Protein AF-A0A4C1Y3S6-F1 (afdb_monomer)

Nearest PDB structures (foldseek):
  3dlp-assembly1_X-2  TM=5.177E-01  e=7.784E+00  unclassified
  1t5d-assembly1_X-2  TM=3.799E-01  e=5.522E+00  Alcaligenes sp. AL3007

Mean predicted aligned error: 10.13 Å

Structure (mmCIF, N/CA/C/O backbone):
data_AF-A0A4C1Y3S6-F1
#
_entry.id   AF-A0A4C1Y3S6-F1
#
loop_
_atom_site.group_PDB
_atom_site.id
_atom_site.type_symbol
_atom_site.label_atom_id
_atom_site.label_alt_id
_atom_site.label_comp_id
_atom_site.label_asym_id
_atom_site.label_entity_id
_atom_site.label_seq_id
_atom_site.pdbx_PDB_ins_code
_atom_site.Cartn_x
_atom_site.Cartn_y
_atom_site.Cartn_z
_atom_site.occupancy
_atom_site.B_iso_or_equiv
_atom_site.auth_seq_id
_atom_site.auth_comp_id
_atom_site.auth_asym_id
_atom_site.auth_atom_id
_atom_site.pdbx_PDB_model_num
ATOM 1 N N . MET A 1 1 ? 5.424 -18.804 -2.837 1.00 31.08 1 MET A N 1
ATOM 2 C CA . MET A 1 1 ? 4.581 -18.362 -1.710 1.00 31.08 1 MET A CA 1
ATOM 3 C C . MET A 1 1 ? 5.479 -17.527 -0.814 1.00 31.08 1 MET A C 1
ATOM 5 O O . MET A 1 1 ? 6.323 -18.137 -0.169 1.00 31.08 1 MET A O 1
ATOM 9 N N . PRO A 1 2 ? 5.448 -16.183 -0.838 1.00 39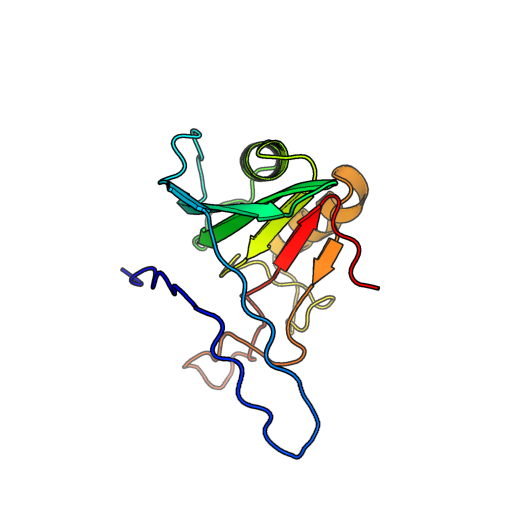.84 2 PRO A N 1
ATOM 10 C CA . PRO A 1 2 ? 6.180 -15.448 0.176 1.00 39.84 2 PRO A CA 1
ATOM 11 C C . PRO A 1 2 ? 5.432 -15.652 1.494 1.00 39.84 2 PRO A C 1
ATOM 13 O O . PRO A 1 2 ? 4.261 -15.309 1.631 1.00 39.84 2 PRO A O 1
ATOM 16 N N . SER A 1 3 ? 6.103 -16.325 2.419 1.00 31.23 3 SER A N 1
ATOM 17 C CA . SER A 1 3 ? 5.691 -16.505 3.803 1.00 31.23 3 SER A CA 1
ATOM 18 C C . SER A 1 3 ? 5.502 -15.135 4.449 1.00 31.23 3 SER A C 1
ATOM 20 O O . SER A 1 3 ? 6.469 -14.385 4.583 1.00 31.23 3 SER A O 1
ATOM 22 N N . GLN A 1 4 ? 4.272 -14.804 4.842 1.00 39.38 4 GLN A N 1
ATOM 23 C CA . GLN A 1 4 ? 4.012 -13.640 5.684 1.00 39.38 4 GLN A CA 1
ATOM 24 C C . GLN A 1 4 ? 4.643 -13.904 7.056 1.00 39.38 4 GLN A C 1
ATOM 26 O O . GLN A 1 4 ? 4.237 -14.820 7.771 1.00 39.38 4 GLN A O 1
ATOM 31 N N . VAL A 1 5 ? 5.691 -13.151 7.392 1.00 33.38 5 VAL A N 1
ATOM 32 C CA . VAL A 1 5 ? 6.359 -13.233 8.693 1.00 33.38 5 VAL A CA 1
ATOM 33 C C . VAL A 1 5 ? 5.619 -12.313 9.658 1.00 33.38 5 VAL A C 1
ATOM 35 O O . VAL A 1 5 ? 5.632 -11.094 9.513 1.00 33.38 5 VAL A O 1
ATOM 38 N N . MET A 1 6 ? 4.957 -12.914 10.642 1.00 38.56 6 MET A N 1
ATOM 39 C CA . MET A 1 6 ? 4.379 -12.224 11.790 1.00 38.56 6 MET A CA 1
ATOM 40 C C . MET A 1 6 ? 5.510 -11.874 12.758 1.00 38.56 6 MET A C 1
ATOM 42 O O . MET A 1 6 ? 6.156 -12.783 13.280 1.00 38.56 6 MET A O 1
ATOM 46 N N . VAL A 1 7 ? 5.757 -10.584 13.005 1.00 35.97 7 VAL A N 1
ATOM 47 C CA . VAL A 1 7 ? 6.742 -10.167 14.009 1.00 35.97 7 VAL A CA 1
ATOM 48 C C . VAL A 1 7 ? 6.045 -9.582 15.231 1.00 35.97 7 VAL A C 1
ATOM 50 O O . VAL A 1 7 ? 5.355 -8.569 15.154 1.00 35.97 7 VAL A O 1
ATOM 53 N N . ILE A 1 8 ? 6.216 -10.269 16.358 1.00 37.06 8 ILE A N 1
ATOM 54 C CA . ILE A 1 8 ? 5.752 -9.874 17.687 1.00 37.06 8 ILE A CA 1
ATOM 55 C C . ILE A 1 8 ? 6.945 -9.204 18.383 1.00 37.06 8 ILE A C 1
ATOM 57 O O . ILE A 1 8 ? 8.012 -9.811 18.460 1.00 37.06 8 ILE A O 1
ATOM 61 N N . TYR A 1 9 ? 6.787 -7.975 18.884 1.00 44.56 9 TYR A N 1
ATOM 62 C CA . TYR A 1 9 ? 7.845 -7.241 19.591 1.00 44.56 9 TYR A CA 1
ATOM 63 C C . TYR A 1 9 ? 7.395 -6.848 21.010 1.00 44.56 9 TYR A C 1
ATOM 65 O O . TYR A 1 9 ? 6.277 -6.375 21.201 1.00 44.56 9 TYR A O 1
ATOM 73 N N . GLU A 1 10 ? 8.279 -7.005 22.002 1.00 37.47 10 GLU A N 1
ATOM 74 C CA . GLU A 1 10 ? 8.064 -6.670 23.422 1.00 37.47 10 GLU A CA 1
ATOM 75 C C . GLU A 1 10 ? 9.079 -5.614 23.914 1.00 37.47 10 GLU A C 1
ATOM 77 O O . GLU A 1 10 ? 10.236 -5.591 23.486 1.00 37.47 10 GLU A O 1
ATOM 82 N N . ARG A 1 11 ? 8.654 -4.712 24.813 1.00 36.91 11 ARG A N 1
ATOM 83 C CA . ARG A 1 11 ? 9.485 -3.633 25.373 1.00 36.91 11 ARG A CA 1
ATOM 84 C C . ARG A 1 11 ? 10.444 -4.164 26.442 1.00 36.91 11 ARG A C 1
ATOM 86 O O . ARG A 1 11 ? 10.053 -4.301 27.597 1.00 36.91 11 ARG A O 1
ATOM 93 N N . SER A 1 12 ? 11.731 -4.294 26.126 1.00 37.78 12 SER A N 1
ATOM 94 C CA . SER A 1 12 ? 12.780 -4.342 27.156 1.00 37.78 12 SER A CA 1
ATOM 95 C C . SER A 1 12 ? 13.320 -2.931 27.405 1.00 37.78 12 SER A C 1
ATOM 97 O O . SER A 1 12 ? 13.979 -2.350 26.545 1.00 37.78 12 SER A O 1
ATOM 99 N N . ARG A 1 13 ? 13.059 -2.355 28.588 1.00 42.59 13 ARG A N 1
ATOM 100 C CA . ARG A 1 13 ? 13.692 -1.094 29.013 1.00 42.59 13 ARG A CA 1
ATOM 101 C C . ARG A 1 13 ? 15.179 -1.345 29.285 1.00 42.59 13 ARG A C 1
ATOM 103 O O . ARG A 1 13 ? 15.547 -1.695 30.402 1.00 42.59 13 ARG A O 1
ATOM 110 N N . ARG A 1 14 ? 16.039 -1.137 28.290 1.00 40.56 14 ARG A N 1
ATOM 111 C CA . ARG A 1 14 ? 17.456 -0.840 28.530 1.00 40.56 14 ARG A CA 1
ATOM 112 C C . ARG A 1 14 ? 17.819 0.429 27.778 1.00 40.56 14 ARG A C 1
ATOM 114 O O . ARG A 1 14 ? 17.701 0.487 26.561 1.00 40.56 14 ARG A O 1
ATOM 121 N N . THR A 1 15 ? 18.212 1.446 28.532 1.00 38.41 15 THR A N 1
ATOM 122 C CA . THR A 1 15 ? 18.863 2.649 28.021 1.00 38.41 15 THR A CA 1
ATOM 123 C C . THR A 1 15 ? 20.205 2.243 27.428 1.00 38.41 15 THR A C 1
ATOM 125 O O . THR A 1 15 ? 21.061 1.738 28.152 1.00 38.41 15 THR A O 1
ATOM 128 N N . VAL A 1 16 ? 20.374 2.437 26.124 1.00 42.16 16 VAL A N 1
ATOM 129 C CA . VAL A 1 16 ? 21.689 2.443 25.483 1.00 42.16 16 VAL A CA 1
ATOM 130 C C . VAL A 1 16 ? 22.009 3.909 25.214 1.00 42.16 16 VAL A C 1
ATOM 132 O O . VAL A 1 16 ? 21.164 4.642 24.694 1.00 42.16 16 VAL A O 1
ATOM 135 N N . GLU A 1 17 ? 23.169 4.357 25.688 1.00 45.50 17 GLU A N 1
ATOM 136 C CA . GLU A 1 17 ? 23.720 5.669 25.358 1.00 45.50 17 GLU A CA 1
ATOM 137 C C . GLU A 1 17 ? 23.866 5.751 23.832 1.00 45.50 17 GLU A C 1
ATOM 139 O O . GLU A 1 17 ? 24.330 4.796 23.223 1.00 45.50 17 GLU A O 1
ATOM 144 N N . GLU A 1 18 ? 23.441 6.870 23.238 1.00 47.31 18 GLU A N 1
ATOM 145 C CA . GLU A 1 18 ? 23.264 7.117 21.791 1.00 47.31 18 GLU A CA 1
ATOM 146 C C . GLU A 1 18 ? 21.844 6.866 21.226 1.00 47.31 18 GLU A C 1
ATOM 148 O O . GLU A 1 18 ? 21.534 5.922 20.507 1.00 47.31 18 GLU A O 1
ATOM 153 N N . GLY A 1 19 ? 20.968 7.845 21.468 1.00 51.28 19 GLY A N 1
ATOM 154 C CA . GLY A 1 19 ? 20.379 8.585 20.343 1.00 51.28 19 GLY A CA 1
ATOM 155 C C . GLY A 1 19 ? 19.080 8.107 19.687 1.00 51.28 19 GLY A C 1
ATOM 156 O O . GLY A 1 19 ? 18.476 8.924 19.002 1.00 51.28 19 GLY A O 1
ATOM 157 N N . VAL A 1 20 ? 18.581 6.886 19.907 1.00 43.94 20 VAL A N 1
ATOM 158 C CA . VAL A 1 20 ? 17.194 6.513 19.536 1.00 43.94 20 VAL A CA 1
ATOM 159 C C . VAL A 1 20 ? 16.610 5.586 20.599 1.00 43.94 20 VAL A C 1
ATOM 161 O O . VAL A 1 20 ? 17.112 4.489 20.825 1.00 43.94 20 VAL A O 1
ATOM 164 N N . GLN A 1 21 ? 15.532 6.015 21.262 1.00 40.88 21 GLN A N 1
ATOM 165 C CA . GLN A 1 21 ? 14.793 5.153 22.187 1.00 40.88 21 GLN A CA 1
ATOM 166 C C . GLN A 1 21 ? 13.970 4.140 21.374 1.00 40.88 21 GLN A C 1
ATOM 168 O O . GLN A 1 21 ? 13.092 4.566 20.617 1.00 40.88 21 GLN A O 1
ATOM 173 N N . PRO A 1 22 ? 14.191 2.820 21.510 1.00 44.16 22 PRO A N 1
ATOM 174 C CA . PRO A 1 22 ? 13.324 1.840 20.873 1.00 44.16 22 PRO A CA 1
ATOM 175 C C . PRO A 1 22 ? 11.927 1.928 21.504 1.00 44.16 22 PRO A C 1
ATOM 177 O O . PRO A 1 22 ? 11.742 1.646 22.690 1.00 44.16 22 PRO A O 1
ATOM 180 N N . PHE A 1 23 ? 10.933 2.343 20.721 1.00 40.00 23 PHE A N 1
ATOM 181 C CA . PHE A 1 23 ? 9.528 2.193 21.084 1.00 40.00 23 PHE A CA 1
ATOM 182 C C . PHE A 1 23 ? 9.048 0.807 20.647 1.00 40.00 23 PHE A C 1
ATOM 184 O O . PHE A 1 23 ? 9.442 0.291 19.603 1.00 40.00 23 PHE A O 1
ATOM 191 N N . THR A 1 24 ? 8.210 0.177 21.465 1.00 40.97 24 THR A N 1
ATOM 192 C CA . THR A 1 24 ? 7.682 -1.163 21.200 1.00 40.97 24 THR A CA 1
ATOM 193 C C . THR A 1 24 ? 6.164 -1.130 21.248 1.00 40.97 24 THR A C 1
ATOM 195 O O . THR A 1 24 ? 5.581 -0.571 22.176 1.00 40.97 24 THR A O 1
ATOM 198 N N . ILE A 1 25 ? 5.541 -1.731 20.240 1.00 47.75 25 ILE A N 1
ATOM 199 C CA . ILE A 1 25 ? 4.098 -1.767 20.019 1.00 47.75 25 ILE A CA 1
ATOM 200 C C . ILE A 1 25 ? 3.569 -3.137 20.478 1.00 47.75 25 ILE A C 1
ATOM 202 O O . ILE A 1 25 ? 3.971 -4.152 19.921 1.00 47.75 25 ILE A O 1
ATOM 206 N N . VAL A 1 26 ? 2.680 -3.184 21.481 1.00 46.47 26 VAL A N 1
ATOM 207 C CA . VAL A 1 26 ? 2.154 -4.442 22.061 1.00 46.47 26 VAL A CA 1
ATOM 208 C C . VAL A 1 26 ? 0.750 -4.745 21.533 1.00 46.47 26 VAL A C 1
ATOM 210 O O . VAL A 1 26 ? -0.238 -4.308 22.115 1.00 46.47 26 VAL A O 1
ATOM 213 N N . ALA A 1 27 ? 0.642 -5.494 20.433 1.00 52.03 27 ALA A N 1
ATOM 214 C CA . ALA A 1 27 ? -0.654 -5.900 19.883 1.00 52.03 27 ALA A CA 1
ATOM 215 C C . ALA A 1 27 ? -1.432 -6.774 20.883 1.00 52.03 27 ALA A C 1
ATOM 217 O O . ALA A 1 27 ? -0.902 -7.740 21.427 1.00 52.03 27 ALA A O 1
ATOM 218 N N . THR A 1 28 ? -2.695 -6.432 21.132 1.00 55.19 28 THR A N 1
ATOM 219 C CA . THR A 1 28 ? -3.527 -7.114 22.138 1.00 55.19 28 THR A CA 1
ATOM 220 C C . THR A 1 28 ? -4.265 -8.308 21.531 1.00 55.19 28 THR A C 1
ATOM 222 O O . THR A 1 28 ? -4.498 -9.300 22.213 1.00 55.19 28 THR A O 1
ATOM 225 N N . TYR A 1 29 ? -4.601 -8.230 20.238 1.00 61.25 29 TYR A N 1
ATOM 226 C CA . TYR A 1 29 ? -5.271 -9.292 19.490 1.00 61.25 29 TYR A CA 1
ATOM 227 C C . TYR A 1 29 ? -4.806 -9.266 18.031 1.00 61.25 29 TYR A C 1
ATOM 229 O O . TYR A 1 29 ? -4.953 -8.245 17.364 1.00 61.25 29 TYR A O 1
ATOM 237 N N . CYS A 1 30 ? -4.284 -10.380 17.520 1.00 59.44 30 CYS A N 1
ATOM 238 C CA . CYS A 1 30 ? -4.043 -10.563 16.087 1.00 59.44 30 CYS A CA 1
ATOM 239 C C . CYS A 1 30 ? -5.036 -11.590 15.546 1.00 59.44 30 CYS A C 1
ATOM 241 O O . CYS A 1 30 ? -5.212 -12.660 16.133 1.00 59.44 30 CYS A O 1
ATOM 243 N N . CYS A 1 31 ? -5.710 -11.258 14.449 1.00 59.62 31 CYS A N 1
ATOM 244 C CA . CYS A 1 31 ? -6.672 -12.140 13.807 1.00 59.62 31 CYS A CA 1
ATOM 245 C C . CYS A 1 31 ? -6.516 -12.103 12.287 1.00 59.62 31 CYS A C 1
ATOM 247 O O . CYS A 1 31 ? -6.081 -11.120 11.685 1.00 59.62 31 CYS A O 1
ATOM 249 N N . LEU A 1 32 ? -6.888 -13.207 11.642 1.00 57.19 32 LEU A N 1
ATOM 250 C CA . LEU A 1 32 ? -7.022 -13.205 10.195 1.00 57.19 32 LEU A CA 1
ATOM 251 C C . LEU A 1 32 ? -8.189 -12.283 9.815 1.00 57.19 32 LEU A C 1
ATOM 253 O O . LEU A 1 32 ? -9.269 -12.365 10.406 1.00 57.19 32 LEU A O 1
ATOM 257 N N . ILE A 1 33 ? -7.994 -11.429 8.811 1.00 62.25 33 ILE A N 1
ATOM 258 C CA . ILE A 1 33 ? -9.077 -10.597 8.287 1.00 62.25 33 ILE A CA 1
ATOM 259 C C . ILE A 1 33 ? -10.081 -11.504 7.570 1.00 62.25 33 ILE A C 1
ATOM 261 O O . ILE A 1 33 ? -9.785 -12.049 6.512 1.00 62.25 33 ILE A O 1
ATOM 265 N N . VAL A 1 34 ? -11.293 -11.631 8.119 1.00 64.56 34 VAL A N 1
ATOM 266 C CA . VAL A 1 34 ? -12.418 -12.354 7.480 1.00 64.56 34 VAL A CA 1
ATOM 267 C C . VAL A 1 34 ? -13.273 -11.417 6.605 1.00 64.56 34 VAL A C 1
ATOM 269 O O . VAL A 1 34 ? -14.402 -11.725 6.231 1.00 64.56 34 VAL A O 1
ATOM 272 N N . ILE A 1 35 ? -12.756 -10.233 6.264 1.00 73.94 35 ILE A N 1
ATOM 273 C CA . ILE A 1 35 ? -13.404 -9.336 5.303 1.00 73.94 35 ILE A CA 1
ATOM 274 C C . ILE A 1 35 ? -13.228 -9.930 3.898 1.00 73.94 35 ILE A C 1
ATOM 276 O O . ILE A 1 35 ? -12.117 -10.328 3.549 1.00 73.94 35 ILE A O 1
ATOM 280 N N . PRO A 1 36 ? -14.276 -9.957 3.055 1.00 78.69 36 PRO A N 1
ATOM 281 C CA . PRO A 1 36 ? -14.166 -10.442 1.685 1.00 78.69 36 PRO A CA 1
ATOM 282 C C . PRO A 1 36 ? -13.370 -9.452 0.820 1.00 78.69 36 PRO A C 1
ATOM 284 O O . PRO A 1 36 ? -13.944 -8.565 0.180 1.00 78.69 36 PRO A O 1
ATOM 287 N N . LEU A 1 37 ? -12.045 -9.601 0.815 1.00 82.88 37 LEU A N 1
ATOM 288 C CA . LEU A 1 37 ? -11.141 -8.947 -0.128 1.00 82.88 37 LEU A CA 1
ATOM 289 C C . LEU A 1 37 ? -11.115 -9.732 -1.440 1.00 82.88 37 LEU A C 1
ATOM 291 O O . LEU A 1 37 ? -11.120 -10.961 -1.444 1.00 82.88 37 LEU A O 1
ATOM 295 N N . ILE A 1 38 ? -11.102 -9.020 -2.567 1.00 84.88 38 ILE A N 1
ATOM 296 C CA . ILE A 1 38 ? -11.155 -9.650 -3.893 1.00 84.88 38 ILE A CA 1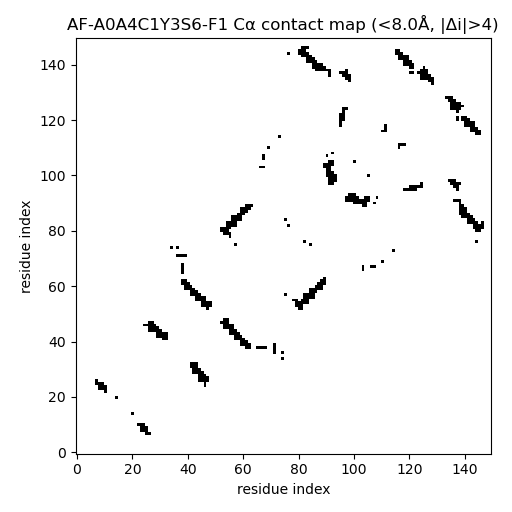
ATOM 297 C C . ILE A 1 38 ? -9.740 -9.823 -4.450 1.00 84.88 38 ILE A C 1
ATOM 299 O O . ILE A 1 38 ? -9.385 -10.882 -4.971 1.00 84.88 38 ILE A O 1
ATOM 303 N N . ASN A 1 39 ? -8.918 -8.776 -4.352 1.00 89.25 39 ASN A N 1
ATOM 304 C CA . ASN A 1 39 ? -7.615 -8.729 -5.008 1.00 89.25 39 ASN A CA 1
ATOM 305 C C . ASN A 1 39 ? -6.427 -8.639 -4.046 1.00 89.25 39 ASN A C 1
ATOM 307 O O . ASN A 1 39 ? -5.297 -8.671 -4.524 1.00 89.25 39 ASN A O 1
ATOM 311 N N . MET A 1 40 ? -6.655 -8.551 -2.738 1.00 84.56 40 MET A N 1
ATOM 312 C CA . MET A 1 40 ? -5.609 -8.413 -1.721 1.00 84.56 40 MET A CA 1
ATOM 313 C C . MET A 1 40 ? -5.681 -9.539 -0.699 1.00 84.56 40 MET A C 1
ATOM 315 O O . MET A 1 40 ? -6.758 -10.061 -0.421 1.00 84.56 40 MET A O 1
ATOM 319 N N . GLU A 1 41 ? -4.530 -9.862 -0.127 1.00 81.69 41 GLU A N 1
ATOM 320 C CA . GLU A 1 41 ? -4.405 -10.716 1.049 1.00 81.69 41 GLU A CA 1
ATOM 321 C C . GLU A 1 41 ? -3.921 -9.855 2.212 1.00 81.69 41 GLU A C 1
ATOM 323 O O . GLU A 1 41 ? -3.106 -8.949 2.022 1.00 81.69 41 GLU A O 1
ATOM 328 N N . SER A 1 42 ? -4.434 -10.102 3.414 1.00 77.31 42 SER A N 1
ATOM 329 C CA . SER A 1 42 ? -4.101 -9.262 4.561 1.00 77.31 42 SER A CA 1
ATOM 330 C C . SER A 1 42 ? -4.245 -9.981 5.894 1.00 77.31 42 SER A C 1
ATOM 332 O O . SER A 1 42 ? -5.187 -10.754 6.083 1.00 77.31 42 SER A O 1
ATOM 334 N N . THR A 1 43 ? -3.378 -9.626 6.835 1.00 77.06 43 THR A N 1
ATOM 335 C CA . THR A 1 43 ? -3.402 -10.090 8.226 1.00 77.06 43 THR A CA 1
ATOM 336 C C . THR A 1 43 ? -3.534 -8.879 9.154 1.00 77.06 43 THR A C 1
ATOM 338 O O . THR A 1 43 ? -2.786 -7.914 8.998 1.00 77.06 43 THR A O 1
ATOM 341 N N . ASP A 1 44 ? -4.490 -8.907 10.090 1.00 75.50 44 ASP A N 1
ATOM 342 C CA . ASP A 1 44 ? -4.790 -7.800 11.015 1.00 75.50 44 ASP A CA 1
ATOM 343 C C . ASP A 1 44 ? -4.198 -8.044 12.402 1.00 75.50 44 ASP A C 1
ATOM 345 O O . ASP A 1 44 ? -4.274 -9.142 12.960 1.00 75.50 44 ASP A O 1
ATOM 349 N N . CYS A 1 45 ? -3.675 -6.976 12.990 1.00 66.44 45 CYS A N 1
ATOM 350 C CA . CYS A 1 45 ? -3.323 -6.901 14.393 1.00 66.44 45 CYS A CA 1
ATOM 351 C C . CYS A 1 45 ? -3.898 -5.616 14.992 1.00 66.44 45 CYS A C 1
ATOM 353 O O . CYS A 1 45 ? -3.601 -4.497 14.570 1.00 66.44 45 CYS A O 1
ATOM 355 N N . ARG A 1 46 ? -4.706 -5.778 16.039 1.00 68.88 46 ARG A N 1
ATOM 356 C CA . ARG A 1 46 ? -5.318 -4.674 16.773 1.00 68.88 46 ARG A CA 1
ATOM 357 C C . ARG A 1 46 ? -4.486 -4.337 17.993 1.00 68.88 46 ARG A C 1
ATOM 359 O O . ARG A 1 46 ? -4.244 -5.173 18.869 1.00 68.88 46 ARG 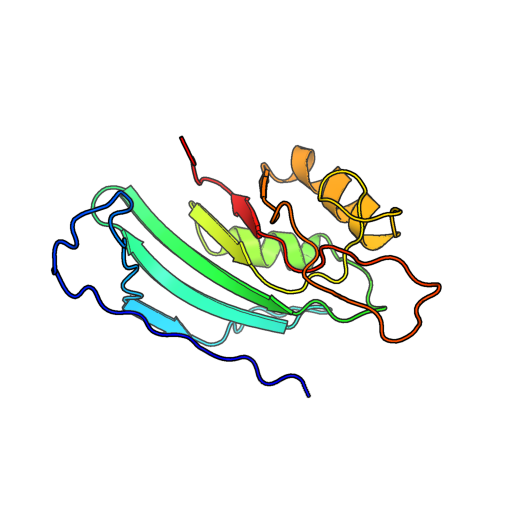A O 1
ATOM 366 N N . LEU A 1 47 ? -4.089 -3.077 18.054 1.00 64.88 47 LEU A N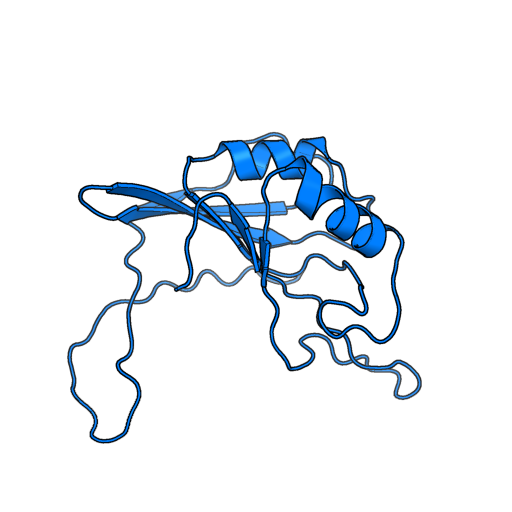 1
ATOM 367 C CA . LEU A 1 47 ? -3.378 -2.484 19.166 1.00 64.88 47 LEU A CA 1
ATOM 368 C C . LEU A 1 47 ? -4.340 -1.590 19.952 1.00 64.88 47 LEU A C 1
ATOM 370 O O . LEU A 1 47 ? -4.805 -0.569 19.445 1.00 64.88 47 LEU A O 1
ATOM 374 N N . ALA A 1 48 ? -4.620 -1.934 21.207 1.00 59.44 48 ALA A N 1
ATOM 375 C C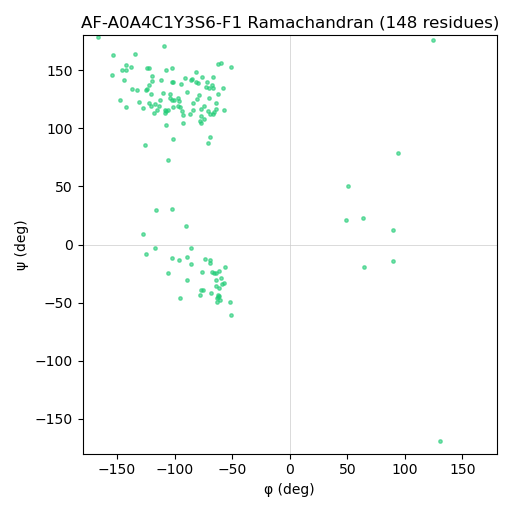A . ALA A 1 48 ? -5.301 -1.006 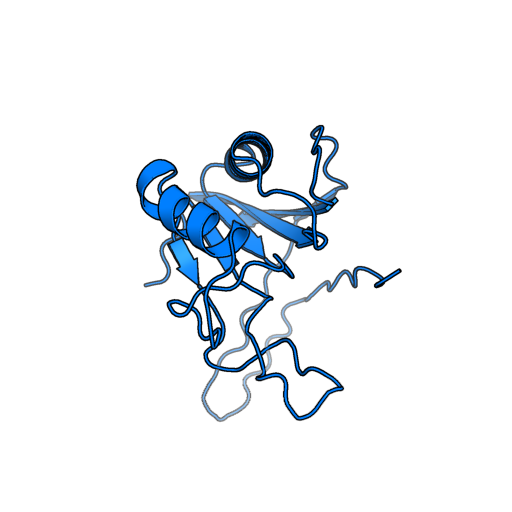22.100 1.00 59.44 48 ALA A CA 1
ATOM 376 C C . ALA A 1 48 ? -4.311 0.084 22.543 1.00 59.44 48 ALA A C 1
ATOM 378 O O . ALA A 1 48 ? -3.407 -0.181 23.334 1.00 59.44 48 ALA A O 1
ATOM 379 N N . VAL A 1 49 ? -4.473 1.306 22.032 1.00 58.66 49 VAL A N 1
ATOM 380 C CA . VAL A 1 49 ? -3.777 2.486 22.557 1.00 58.66 49 VAL A CA 1
ATOM 381 C C . VAL A 1 49 ? -4.722 3.116 23.580 1.00 58.66 49 VAL A C 1
ATOM 383 O O . VAL A 1 49 ? -5.844 3.495 23.252 1.00 58.66 49 VAL A O 1
ATOM 386 N N . THR A 1 50 ? -4.344 3.130 24.857 1.00 53.31 50 THR A N 1
ATOM 387 C CA . THR A 1 50 ? -5.233 3.621 25.922 1.00 53.31 50 THR A CA 1
ATOM 388 C C . THR A 1 50 ? -5.590 5.106 25.747 1.00 53.31 50 THR A C 1
ATOM 390 O O . THR A 1 50 ? -4.874 5.863 25.096 1.00 53.31 50 THR A O 1
ATOM 393 N N . ASP A 1 51 ? -6.738 5.480 26.317 1.00 50.00 51 ASP A N 1
ATOM 394 C CA . ASP A 1 51 ? -7.435 6.781 26.337 1.00 50.00 51 ASP A CA 1
ATOM 395 C C . ASP A 1 51 ? -7.960 7.368 25.011 1.00 50.00 51 ASP A C 1
ATOM 397 O O . ASP A 1 51 ? -8.877 8.186 25.058 1.00 50.00 51 ASP A O 1
ATOM 401 N N . GLN A 1 52 ? -7.480 6.943 23.833 1.00 55.28 52 GLN A N 1
ATOM 402 C CA . GLN A 1 52 ? -7.836 7.596 22.551 1.00 55.28 52 GLN A CA 1
ATOM 403 C C . GLN A 1 52 ? -8.429 6.671 21.470 1.00 55.28 52 GLN A C 1
ATOM 405 O O . GLN A 1 52 ? -8.936 7.158 20.460 1.00 55.28 52 GLN A O 1
ATOM 410 N N . 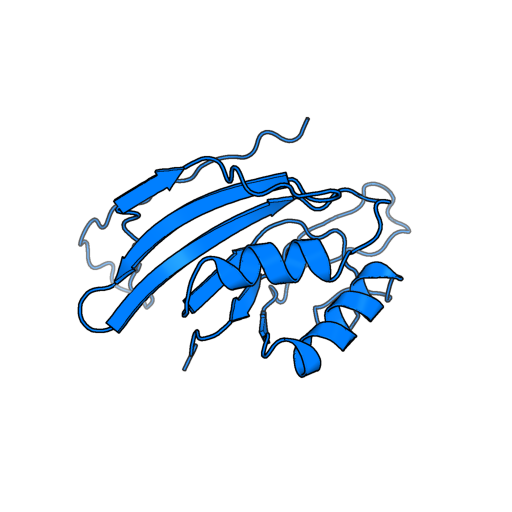GLY A 1 53 ? -8.432 5.350 21.683 1.00 64.06 53 GLY A N 1
ATOM 411 C CA . GLY A 1 53 ? -9.065 4.375 20.788 1.00 64.06 53 GLY A CA 1
ATOM 412 C C . GLY A 1 53 ? -8.120 3.272 20.301 1.00 64.06 53 GLY A C 1
ATOM 413 O O . GLY A 1 53 ? -6.932 3.246 20.598 1.00 64.06 53 GLY A O 1
ATOM 414 N N . VAL A 1 54 ? -8.662 2.307 19.557 1.00 74.94 54 VAL A N 1
ATOM 415 C CA . VAL A 1 54 ? -7.892 1.166 19.035 1.00 74.94 54 VAL A CA 1
ATOM 416 C C . VAL A 1 54 ? -7.193 1.567 17.735 1.00 74.94 54 VAL A C 1
ATOM 418 O O . VAL A 1 54 ? -7.865 1.934 16.769 1.00 74.94 54 VAL A O 1
ATOM 421 N N . LEU A 1 55 ? -5.864 1.452 17.700 1.00 81.19 55 LEU A N 1
ATOM 422 C CA . LEU A 1 55 ? -5.077 1.518 16.471 1.00 81.19 55 LEU A CA 1
ATOM 423 C C . LEU A 1 55 ? -5.133 0.153 15.782 1.00 81.19 55 LEU A C 1
ATOM 425 O O . LEU A 1 55 ? -4.802 -0.875 16.375 1.00 81.19 55 LEU A O 1
ATOM 429 N N . VAL A 1 56 ? -5.541 0.137 14.520 1.00 83.06 56 VAL A N 1
ATOM 430 C CA . VAL A 1 56 ? -5.570 -1.083 13.710 1.00 83.06 56 VAL A CA 1
ATOM 431 C C . VAL A 1 56 ? -4.349 -1.096 12.802 1.00 83.06 56 VAL A C 1
ATOM 433 O O . VAL A 1 56 ? -4.147 -0.155 12.037 1.00 83.06 56 VAL A O 1
ATOM 436 N N . ILE A 1 57 ? -3.543 -2.150 12.875 1.00 84.75 57 ILE A N 1
ATOM 437 C CA . ILE A 1 57 ? -2.351 -2.322 12.048 1.00 84.75 57 ILE A CA 1
ATOM 438 C C . ILE A 1 57 ? -2.552 -3.557 11.172 1.00 84.75 57 ILE A C 1
ATOM 440 O O . ILE A 1 57 ? -2.719 -4.664 11.675 1.00 84.75 57 ILE A O 1
ATOM 444 N N . VAL A 1 58 ? -2.507 -3.378 9.855 1.00 85.19 58 VAL A N 1
ATOM 445 C CA . VAL A 1 58 ? -2.788 -4.441 8.888 1.00 85.19 58 VAL A CA 1
ATOM 446 C C . VAL A 1 58 ? -1.600 -4.651 7.968 1.00 85.19 58 VAL A C 1
ATOM 448 O O . VAL A 1 58 ? -1.216 -3.745 7.229 1.00 85.19 58 VAL A O 1
ATOM 451 N N . SER A 1 59 ? -1.068 -5.871 7.955 1.00 87.56 59 SER A N 1
ATOM 452 C CA . SER A 1 59 ? -0.122 -6.295 6.928 1.00 87.56 59 SER A CA 1
ATOM 453 C C . SER A 1 59 ? -0.887 -6.653 5.656 1.00 87.56 59 SER A C 1
ATOM 455 O O . SER A 1 59 ? -1.839 -7.433 5.713 1.00 87.56 59 SER A O 1
ATOM 457 N N . VAL A 1 60 ? -0.496 -6.090 4.517 1.00 90.31 60 VAL A N 1
ATOM 458 C CA . VAL A 1 60 ? -1.153 -6.277 3.220 1.00 90.31 60 VAL A CA 1
ATOM 459 C C . VAL A 1 60 ? -0.145 -6.793 2.202 1.00 90.31 60 VAL A C 1
ATOM 461 O O . VAL A 1 60 ? 0.941 -6.242 2.050 1.00 90.31 60 VAL A O 1
ATOM 464 N N . TYR A 1 61 ? -0.548 -7.819 1.455 1.00 91.44 61 TYR A N 1
ATOM 465 C CA . TYR A 1 61 ? 0.098 -8.217 0.214 1.00 91.44 61 TYR A CA 1
ATOM 466 C C . TYR A 1 61 ? -0.877 -8.009 -0.947 1.00 91.44 61 TYR A C 1
ATOM 468 O O . TYR A 1 61 ? -1.932 -8.649 -1.028 1.00 91.44 61 TYR A O 1
ATOM 476 N N . PHE A 1 62 ? -0.531 -7.104 -1.862 1.00 93.50 62 PHE A N 1
ATOM 477 C CA . PHE A 1 62 ? -1.295 -6.869 -3.081 1.00 93.50 62 PHE A CA 1
ATOM 478 C C . PHE A 1 62 ? -0.530 -7.428 -4.293 1.00 93.50 62 PHE A C 1
ATOM 480 O O . PHE A 1 62 ? 0.428 -6.811 -4.766 1.00 93.50 62 PHE A O 1
ATOM 487 N N . PRO A 1 63 ? -0.931 -8.597 -4.822 1.00 87.75 63 PRO A N 1
ATOM 488 C CA . PRO A 1 63 ? -0.195 -9.263 -5.888 1.00 87.75 63 PRO A CA 1
ATOM 489 C C . PRO A 1 63 ? -0.294 -8.530 -7.231 1.00 87.75 63 PRO A C 1
ATOM 491 O O . PRO A 1 63 ? -1.378 -8.194 -7.720 1.00 87.75 63 PRO A O 1
ATOM 494 N N . SER A 1 64 ? 0.845 -8.393 -7.906 1.00 83.69 64 SER A N 1
ATOM 495 C CA . SER A 1 64 ? 0.895 -8.058 -9.333 1.00 83.69 64 SER A CA 1
ATOM 496 C C . SER A 1 64 ? 0.439 -9.258 -10.189 1.00 83.69 64 SER A C 1
ATOM 498 O O . SER A 1 64 ? 0.811 -10.387 -9.869 1.00 83.69 64 SER A O 1
ATOM 500 N N . PRO A 1 65 ? -0.348 -9.081 -11.275 1.00 87.56 65 PRO A N 1
ATOM 501 C CA . PRO A 1 65 ? -0.802 -7.827 -11.883 1.00 87.56 65 PRO A CA 1
ATOM 502 C C . PRO A 1 65 ? -2.264 -7.477 -11.535 1.00 87.56 65 PRO A C 1
ATOM 504 O O . PRO A 1 65 ? -2.970 -6.884 -12.360 1.00 87.56 65 PRO A O 1
ATOM 507 N N . LYS A 1 66 ? -2.772 -7.866 -10.353 1.00 92.38 66 LYS A N 1
ATOM 508 C CA . LYS A 1 66 ? -4.178 -7.607 -10.002 1.00 92.38 66 LYS A CA 1
ATOM 509 C C . LYS A 1 66 ? -4.468 -6.101 -10.006 1.00 92.38 66 LYS A C 1
ATOM 511 O O . LYS A 1 66 ? -3.580 -5.259 -9.883 1.00 92.38 66 LYS A O 1
ATOM 516 N N . ARG A 1 67 ? -5.739 -5.732 -10.196 1.00 93.75 67 ARG A N 1
ATOM 517 C CA . ARG A 1 67 ? -6.165 -4.322 -10.251 1.00 93.75 67 ARG A CA 1
ATOM 518 C C . ARG A 1 67 ? -6.507 -3.825 -8.855 1.00 93.75 67 ARG A C 1
ATOM 520 O O . ARG A 1 67 ? -7.325 -4.444 -8.180 1.00 93.75 67 ARG A O 1
ATOM 527 N N . LEU A 1 68 ? -5.974 -2.663 -8.480 1.00 94.31 68 LEU A N 1
ATOM 528 C CA . LEU A 1 68 ? -6.324 -2.025 -7.215 1.00 94.31 68 LEU A CA 1
ATOM 529 C C . LEU A 1 68 ? -7.810 -1.650 -7.236 1.00 94.31 68 LEU A C 1
ATOM 531 O O . LEU A 1 68 ? -8.256 -0.920 -8.138 1.00 94.31 68 LEU A O 1
ATOM 535 N N . LEU A 1 69 ? -8.570 -2.169 -6.269 1.00 94.12 69 LEU A N 1
ATOM 536 C CA . LEU A 1 69 ? -9.997 -1.908 -6.113 1.00 94.12 69 LEU A CA 1
ATOM 537 C C . LEU A 1 69 ? -10.224 -0.928 -4.966 1.00 94.12 69 LEU A C 1
ATOM 539 O O . LEU A 1 69 ? -9.794 -1.156 -3.840 1.00 94.12 69 LEU A O 1
ATOM 543 N N . ARG A 1 70 ? -10.997 0.131 -5.236 1.00 91.94 70 ARG A N 1
ATOM 544 C CA . ARG A 1 70 ? -11.420 1.088 -4.201 1.00 91.94 70 ARG A CA 1
ATOM 545 C C . ARG A 1 70 ? -12.173 0.399 -3.058 1.00 91.94 70 ARG A C 1
ATOM 547 O O . ARG A 1 70 ? -12.099 0.857 -1.926 1.00 91.94 70 ARG A O 1
ATOM 554 N N . ARG A 1 71 ? -12.924 -0.666 -3.365 1.00 92.12 71 ARG A N 1
ATOM 555 C CA . ARG A 1 71 ? -13.704 -1.436 -2.387 1.00 92.12 71 ARG A CA 1
ATOM 556 C C . ARG A 1 71 ? -12.803 -2.111 -1.353 1.00 92.12 71 ARG A C 1
ATOM 558 O O . ARG A 1 71 ? -13.066 -1.937 -0.172 1.00 92.12 71 ARG A O 1
ATOM 565 N N . ASP A 1 72 ? -11.764 -2.815 -1.798 1.00 92.69 72 ASP A N 1
ATOM 566 C CA . ASP A 1 72 ? -10.832 -3.528 -0.914 1.00 92.69 72 ASP A CA 1
ATOM 567 C C . ASP A 1 72 ? -10.135 -2.534 0.028 1.00 92.69 72 ASP A C 1
ATOM 569 O O . ASP A 1 72 ? -10.183 -2.695 1.245 1.00 92.69 72 ASP A O 1
ATOM 573 N N . LEU A 1 73 ? -9.620 -1.425 -0.520 1.00 92.25 73 LEU A N 1
ATOM 574 C CA . LEU A 1 73 ? -8.986 -0.371 0.275 1.00 92.25 73 LEU A CA 1
ATOM 575 C C . LEU A 1 73 ? -9.964 0.271 1.276 1.00 92.25 73 LEU A C 1
ATOM 577 O O . LEU A 1 73 ? -9.631 0.439 2.443 1.00 92.25 73 LEU A O 1
ATOM 581 N N . ARG A 1 74 ? -11.202 0.577 0.861 1.00 91.69 74 ARG A N 1
ATOM 582 C CA . ARG A 1 74 ? -12.232 1.096 1.780 1.00 91.69 74 ARG A CA 1
ATOM 583 C C . ARG A 1 74 ? -12.572 0.118 2.897 1.00 91.69 74 ARG A C 1
ATOM 585 O O . ARG A 1 74 ? -12.829 0.568 4.005 1.00 91.69 74 ARG A O 1
ATOM 592 N N . ALA A 1 75 ? -12.610 -1.178 2.605 1.00 90.94 75 ALA A N 1
ATOM 593 C CA . ALA A 1 75 ? -12.940 -2.188 3.597 1.00 90.94 75 ALA A CA 1
ATOM 594 C C . ALA A 1 75 ? -11.840 -2.300 4.664 1.00 90.94 75 ALA A C 1
ATOM 596 O O . ALA A 1 75 ? -12.153 -2.331 5.850 1.00 90.94 75 ALA A O 1
ATOM 597 N N . LEU A 1 76 ? -10.569 -2.249 4.251 1.00 90.69 76 LEU A N 1
ATOM 598 C CA . LEU A 1 76 ? -9.425 -2.192 5.165 1.00 90.69 76 LEU A CA 1
ATOM 599 C C . LEU A 1 76 ? -9.446 -0.922 6.034 1.00 90.69 76 LEU A C 1
ATOM 601 O O . LEU A 1 76 ? -9.310 -0.991 7.249 1.00 90.69 76 LEU A O 1
ATOM 605 N N . LEU A 1 77 ? -9.711 0.244 5.442 1.00 90.00 77 LEU A N 1
ATOM 606 C CA . LEU A 1 77 ? -9.761 1.525 6.167 1.00 90.00 77 LEU A CA 1
ATOM 607 C C . LEU A 1 77 ? -11.001 1.711 7.050 1.00 90.00 77 LEU A C 1
ATOM 609 O O . LEU A 1 77 ? -11.067 2.655 7.841 1.00 90.00 77 LEU A O 1
ATOM 613 N N . ALA A 1 78 ? -12.009 0.855 6.888 1.00 89.38 78 ALA A N 1
ATOM 614 C CA . ALA A 1 78 ? -13.200 0.825 7.729 1.00 89.38 78 ALA A CA 1
ATOM 615 C C . ALA A 1 78 ? -13.005 -0.023 8.998 1.00 89.38 78 ALA A C 1
ATOM 617 O O . ALA A 1 78 ? -13.906 -0.067 9.832 1.00 89.38 78 ALA A O 1
ATOM 618 N N . LEU A 1 79 ? -11.847 -0.676 9.166 1.00 85.62 79 LEU A N 1
ATOM 619 C CA . LEU A 1 79 ? -11.548 -1.496 10.342 1.00 85.62 79 LEU A CA 1
ATOM 620 C C . LEU A 1 79 ? -11.482 -0.702 11.655 1.00 85.62 79 LEU A C 1
ATOM 622 O O . LEU A 1 79 ? -11.696 -1.285 12.721 1.00 85.62 79 LEU A O 1
ATOM 626 N N . GLY A 1 80 ? -11.201 0.601 11.581 1.00 85.38 80 GLY A N 1
ATOM 627 C CA . GLY A 1 80 ? -11.103 1.483 12.737 1.00 85.38 80 GLY A CA 1
ATOM 628 C C . GLY A 1 80 ? -11.088 2.966 12.369 1.00 85.38 80 GLY A C 1
ATOM 629 O O . GLY A 1 80 ? -11.132 3.346 11.195 1.00 85.38 80 GLY A O 1
ATOM 630 N N . TYR A 1 81 ? -11.034 3.804 13.405 1.00 84.62 81 TYR A N 1
ATOM 631 C CA . TYR A 1 81 ? -10.859 5.252 13.262 1.00 84.62 81 TYR A CA 1
ATOM 632 C C . TYR A 1 81 ? -9.412 5.612 12.906 1.00 84.62 81 TYR A C 1
ATOM 634 O O . TYR A 1 81 ? -9.206 6.463 12.044 1.00 84.62 81 TYR A O 1
ATOM 642 N N . ALA A 1 82 ? -8.446 4.910 13.510 1.00 86.94 82 ALA A N 1
ATOM 643 C CA . ALA A 1 82 ? -7.025 4.985 13.197 1.00 86.94 82 ALA A CA 1
ATOM 644 C C . ALA A 1 82 ? -6.560 3.650 12.597 1.00 86.94 82 ALA A C 1
ATOM 646 O O . ALA A 1 82 ? -6.676 2.601 13.239 1.00 86.94 82 ALA A O 1
ATOM 647 N N . VAL A 1 83 ? -6.070 3.680 11.357 1.00 87.81 83 VAL A N 1
ATOM 648 C CA . VAL A 1 83 ? -5.644 2.486 10.612 1.00 87.81 83 VAL A CA 1
ATOM 649 C C . VAL A 1 83 ? -4.283 2.730 9.971 1.00 87.81 83 VAL A C 1
ATOM 651 O O . VAL A 1 83 ? -4.081 3.746 9.310 1.00 87.81 83 VAL A O 1
ATOM 654 N N . VAL A 1 84 ? -3.378 1.768 10.127 1.00 90.19 84 VAL A N 1
ATOM 655 C CA . VAL A 1 84 ? -2.084 1.695 9.445 1.00 90.19 84 VAL A CA 1
ATOM 656 C C . VAL A 1 84 ? -2.080 0.435 8.594 1.00 90.19 84 VAL A C 1
ATOM 658 O O . VAL A 1 84 ? -2.112 -0.675 9.120 1.00 90.19 84 VAL A O 1
ATOM 661 N N . LEU A 1 85 ? -2.048 0.595 7.278 1.00 92.00 85 LEU A N 1
ATOM 662 C CA . LEU A 1 85 ? -1.801 -0.502 6.348 1.00 92.00 85 LEU A CA 1
ATOM 663 C C . LEU A 1 85 ? -0.307 -0.512 6.034 1.00 92.00 85 LEU A C 1
ATOM 665 O O . LEU A 1 85 ? 0.262 0.552 5.828 1.00 92.00 85 LEU A O 1
ATOM 669 N N . PHE A 1 86 ? 0.331 -1.676 5.973 1.00 90.88 86 PHE A N 1
ATOM 670 C CA . PHE A 1 86 ? 1.742 -1.778 5.598 1.00 90.88 86 PHE A CA 1
ATOM 671 C C . PHE A 1 86 ? 2.023 -3.061 4.816 1.00 90.88 86 PHE A C 1
ATOM 673 O O . PHE A 1 86 ? 1.373 -4.080 5.034 1.00 90.88 86 PHE A O 1
ATOM 680 N N . GLY A 1 87 ? 3.010 -3.026 3.927 1.00 91.50 87 GLY A N 1
ATOM 681 C CA . GLY A 1 87 ? 3.472 -4.198 3.176 1.00 91.50 87 GLY A CA 1
ATOM 682 C C . GLY A 1 87 ? 3.577 -3.931 1.681 1.00 91.50 87 GLY A C 1
ATOM 683 O O . GLY A 1 87 ? 3.496 -2.781 1.248 1.00 91.50 87 GLY A O 1
ATOM 684 N N . ASP A 1 88 ? 3.764 -4.991 0.898 1.00 93.19 88 ASP A N 1
ATOM 685 C CA . ASP A 1 88 ? 3.998 -4.907 -0.542 1.00 93.19 88 ASP A CA 1
ATOM 686 C C . ASP A 1 88 ? 2.689 -4.660 -1.303 1.00 93.19 88 ASP A C 1
ATOM 688 O O . ASP A 1 88 ? 1.855 -5.555 -1.494 1.00 93.19 88 ASP A O 1
ATOM 692 N N . PHE A 1 89 ? 2.530 -3.427 -1.786 1.00 94.62 89 PHE A N 1
ATOM 693 C CA . PHE A 1 89 ? 1.385 -3.036 -2.600 1.00 94.62 89 PHE A CA 1
ATOM 694 C C . PHE A 1 89 ? 1.604 -3.266 -4.103 1.00 94.62 89 PHE A C 1
ATOM 696 O O . PHE A 1 89 ? 0.676 -3.071 -4.883 1.00 94.62 89 PHE A O 1
ATOM 703 N N . ASN A 1 90 ? 2.814 -3.580 -4.576 1.00 95.38 90 ASN A N 1
ATOM 704 C CA . ASN A 1 90 ? 3.144 -3.594 -6.011 1.00 95.38 90 ASN A CA 1
ATOM 705 C C . ASN A 1 90 ? 2.704 -2.314 -6.780 1.00 95.38 90 ASN A C 1
ATOM 707 O O . ASN A 1 90 ? 2.553 -2.298 -8.012 1.00 95.38 90 ASN A O 1
ATOM 711 N N . CYS A 1 91 ? 2.491 -1.210 -6.061 1.00 95.06 91 CYS A N 1
ATOM 712 C CA . CYS A 1 91 ? 2.056 0.078 -6.583 1.00 95.06 91 CYS A CA 1
ATOM 713 C C . CYS A 1 91 ? 3.291 0.942 -6.823 1.00 95.06 91 CYS A C 1
ATOM 715 O O . CYS A 1 91 ? 4.009 1.275 -5.886 1.00 95.06 91 CYS A O 1
ATOM 717 N N . LYS A 1 92 ? 3.529 1.339 -8.076 1.00 95.25 92 LYS A N 1
ATOM 718 C CA . LYS A 1 92 ? 4.674 2.184 -8.426 1.00 95.25 92 LYS A CA 1
ATOM 719 C C . LYS A 1 92 ? 4.235 3.625 -8.639 1.00 95.25 92 LYS A C 1
ATOM 721 O O . LYS A 1 92 ? 3.373 3.860 -9.489 1.00 95.25 92 LYS A O 1
ATOM 726 N N . SER A 1 93 ? 4.835 4.561 -7.909 1.00 94.88 93 SER A N 1
ATOM 727 C CA . SER A 1 93 ? 4.703 6.005 -8.131 1.00 94.88 93 SER A CA 1
ATOM 728 C C . SER A 1 93 ? 6.016 6.721 -7.840 1.00 94.88 93 SER A C 1
ATOM 730 O O . SER A 1 93 ? 6.714 6.400 -6.876 1.00 94.88 93 SER A O 1
ATOM 732 N N . THR A 1 94 ? 6.336 7.722 -8.651 1.00 94.88 94 THR A N 1
ATOM 733 C CA . THR A 1 94 ? 7.477 8.615 -8.437 1.00 94.88 94 THR A CA 1
ATOM 734 C C . THR A 1 94 ? 7.379 9.396 -7.132 1.00 94.88 94 THR A C 1
ATOM 736 O O . THR A 1 94 ? 8.414 9.770 -6.588 1.00 94.88 94 THR A O 1
ATOM 739 N N . ARG A 1 95 ? 6.171 9.582 -6.578 1.00 92.44 95 ARG A N 1
ATOM 740 C CA . ARG A 1 95 ? 5.969 10.255 -5.283 1.00 92.44 95 ARG A CA 1
ATOM 741 C C . ARG A 1 95 ? 6.592 9.517 -4.101 1.00 92.44 95 ARG A C 1
ATOM 743 O O . ARG A 1 95 ? 7.019 10.169 -3.159 1.00 92.44 95 ARG A O 1
ATOM 750 N N . TRP A 1 96 ? 6.672 8.188 -4.160 1.00 92.12 96 TRP A N 1
ATOM 751 C CA . TRP A 1 96 ? 7.245 7.363 -3.092 1.00 92.12 96 TRP A CA 1
ATOM 752 C C . TRP A 1 96 ? 8.503 6.608 -3.532 1.00 92.12 96 TRP A C 1
ATOM 754 O O . TRP A 1 96 ? 8.791 5.522 -3.043 1.00 92.12 96 TRP A O 1
ATOM 764 N N . GLY A 1 97 ? 9.265 7.168 -4.476 1.00 89.38 97 GLY A N 1
ATOM 765 C CA . GLY A 1 97 ? 10.600 6.657 -4.803 1.00 89.38 97 GLY A CA 1
ATOM 766 C C . GLY A 1 97 ? 10.648 5.583 -5.892 1.00 89.38 97 GLY A C 1
ATOM 767 O O . GLY A 1 97 ? 11.696 4.970 -6.099 1.00 89.38 97 GLY A O 1
ATOM 768 N N . CYS A 1 98 ? 9.561 5.353 -6.640 1.00 94.44 98 CYS A N 1
ATOM 769 C CA . CYS A 1 98 ? 9.640 4.508 -7.833 1.00 94.44 98 CYS A CA 1
ATOM 770 C C . CYS A 1 98 ? 10.179 5.277 -9.059 1.00 94.44 98 CYS A C 1
ATOM 772 O O . CYS A 1 98 ? 9.869 6.451 -9.242 1.00 94.44 98 CYS A O 1
ATOM 774 N N . PRO A 1 99 ? 10.903 4.618 -9.982 1.00 94.50 99 PRO A N 1
ATOM 775 C CA . PRO A 1 99 ? 11.430 5.255 -11.197 1.00 94.50 99 PRO A CA 1
ATOM 776 C C . PRO A 1 99 ? 10.358 5.679 -12.208 1.00 94.50 99 PRO A C 1
ATOM 778 O O . PRO A 1 99 ? 10.616 6.497 -13.086 1.00 94.50 99 PRO A O 1
ATOM 781 N N . ASN A 1 100 ? 9.187 5.048 -12.153 1.00 94.75 100 ASN A N 1
ATOM 782 C CA . ASN A 1 100 ? 8.049 5.308 -13.022 1.00 94.75 100 ASN A CA 1
ATOM 783 C C . ASN A 1 100 ? 6.750 4.938 -12.307 1.00 94.75 100 ASN A C 1
ATOM 785 O O . ASN A 1 100 ? 6.759 4.193 -11.324 1.00 94.75 100 ASN A O 1
ATOM 789 N N . ASN A 1 101 ? 5.636 5.438 -12.837 1.00 96.00 101 ASN A N 1
ATOM 790 C CA . ASN A 1 101 ? 4.316 5.114 -12.322 1.00 96.00 101 ASN A CA 1
ATOM 791 C C . ASN A 1 101 ? 3.745 3.889 -13.039 1.00 96.00 101 ASN A C 1
ATOM 793 O O . ASN A 1 101 ? 3.876 3.757 -14.257 1.00 96.00 101 ASN A O 1
ATOM 797 N N . ASN A 1 102 ? 3.027 3.034 -12.308 1.00 95.31 102 ASN A N 1
ATOM 798 C CA . ASN A 1 102 ? 2.161 2.018 -12.907 1.00 95.31 102 ASN A CA 1
ATOM 799 C C . ASN A 1 102 ? 0.673 2.362 -12.701 1.00 95.31 102 ASN A C 1
ATOM 801 O O . ASN A 1 102 ? 0.312 3.291 -11.975 1.00 95.31 102 ASN A O 1
ATOM 805 N N . CYS A 1 103 ? -0.220 1.613 -13.358 1.00 95.50 103 CYS A N 1
ATOM 806 C CA . CYS A 1 103 ? -1.664 1.864 -13.279 1.00 95.50 103 CYS A CA 1
ATOM 807 C C . CYS A 1 103 ? -2.213 1.796 -11.846 1.00 95.50 103 CYS A C 1
ATOM 809 O O . CYS A 1 103 ? -3.155 2.517 -11.525 1.00 95.50 103 CYS A O 1
ATOM 811 N N . ASN A 1 104 ? -1.660 0.924 -10.999 1.00 96.06 104 ASN A N 1
ATOM 812 C CA . ASN A 1 104 ? -2.104 0.781 -9.615 1.00 96.06 104 ASN A CA 1
ATOM 813 C C . ASN A 1 104 ? -1.575 1.917 -8.729 1.00 96.06 104 ASN A C 1
ATOM 815 O O . ASN A 1 104 ? -2.350 2.456 -7.948 1.00 96.06 104 ASN A O 1
ATOM 819 N N . GLY A 1 105 ? -0.330 2.359 -8.918 1.00 95.50 105 GLY A N 1
ATOM 820 C CA . GLY A 1 105 ? 0.230 3.514 -8.219 1.00 95.50 105 GLY A CA 1
ATOM 821 C C . GLY A 1 105 ? -0.515 4.800 -8.551 1.00 95.50 105 GLY A C 1
ATOM 822 O O . GLY A 1 105 ? -0.976 5.470 -7.640 1.00 95.50 105 GLY A O 1
ATOM 823 N N . ASN A 1 106 ? -0.796 5.067 -9.832 1.00 95.38 106 ASN A N 1
ATOM 824 C CA . ASN A 1 106 ? -1.636 6.205 -10.237 1.00 95.38 106 ASN A CA 1
ATOM 825 C C . ASN A 1 106 ? -3.058 6.156 -9.645 1.00 95.38 106 ASN A C 1
ATOM 827 O O . ASN A 1 106 ? -3.709 7.187 -9.499 1.00 95.38 106 ASN A O 1
ATOM 831 N N . LYS A 1 107 ? -3.597 4.962 -9.371 1.00 94.38 107 LYS A N 1
ATOM 832 C CA . LYS A 1 107 ? -4.909 4.824 -8.722 1.00 94.38 107 LYS A CA 1
ATOM 833 C C . LYS A 1 107 ? -4.830 5.071 -7.224 1.00 94.38 107 LYS A C 1
ATOM 835 O O . LYS A 1 107 ? -5.726 5.723 -6.704 1.00 94.38 107 LYS A O 1
ATOM 840 N N . LEU A 1 108 ? -3.813 4.519 -6.565 1.00 94.31 108 LEU A N 1
ATOM 841 C CA . LEU A 1 108 ? -3.595 4.697 -5.135 1.00 94.31 108 LEU A CA 1
ATOM 842 C C . LEU A 1 108 ? -3.356 6.175 -4.812 1.00 94.31 108 LEU A C 1
ATOM 844 O O . LEU A 1 108 ? -4.007 6.706 -3.926 1.00 94.31 108 LEU A O 1
ATOM 848 N N . ASP A 1 109 ? -2.547 6.839 -5.633 1.00 92.00 109 ASP A N 1
ATOM 849 C CA . ASP A 1 109 ? -2.294 8.280 -5.610 1.00 92.00 109 ASP A CA 1
ATOM 850 C C . ASP A 1 109 ? -3.594 9.105 -5.633 1.00 92.00 109 ASP A C 1
ATOM 852 O O . ASP A 1 109 ? -3.852 9.924 -4.763 1.00 92.00 109 ASP A O 1
ATOM 856 N N . ARG A 1 110 ? -4.516 8.796 -6.555 1.00 90.81 110 ARG A N 1
ATOM 857 C CA . ARG A 1 110 ? -5.839 9.454 -6.624 1.00 90.81 110 ARG A CA 1
ATOM 858 C C . ARG A 1 110 ? -6.781 9.100 -5.473 1.00 90.81 110 ARG A C 1
ATOM 860 O O . ARG A 1 110 ? -7.847 9.710 -5.355 1.00 90.81 110 ARG A O 1
ATOM 867 N N . PHE A 1 111 ? -6.498 8.035 -4.728 1.00 88.88 111 PHE A N 1
ATOM 868 C CA . PHE A 1 111 ? -7.294 7.661 -3.566 1.00 88.88 111 PHE A CA 1
ATOM 869 C C . PHE A 1 111 ? -6.857 8.386 -2.301 1.00 88.88 111 PHE A C 1
ATOM 871 O O . PHE A 1 111 ? -7.689 8.452 -1.402 1.00 88.88 111 PHE A O 1
ATOM 878 N N . GLU A 1 112 ? -5.656 8.970 -2.277 1.00 81.12 112 GLU A N 1
ATOM 879 C CA . GLU A 1 112 ? -5.142 9.784 -1.172 1.00 81.12 112 GLU A CA 1
ATOM 880 C C . GLU A 1 112 ? -6.152 10.866 -0.766 1.00 81.12 112 GLU A C 1
ATOM 882 O O . GLU A 1 112 ? -6.776 10.768 0.290 1.00 81.12 112 GLU A O 1
ATOM 887 N N . ASP A 1 113 ? -6.480 11.762 -1.703 1.00 73.44 113 ASP A N 1
ATOM 888 C CA . ASP A 1 113 ? -7.431 12.865 -1.490 1.00 73.44 113 ASP A CA 1
ATOM 889 C C . ASP A 1 113 ? -8.875 12.410 -1.233 1.00 73.44 113 ASP A C 1
ATOM 891 O O . ASP A 1 113 ? -9.703 13.147 -0.707 1.00 73.44 113 ASP A O 1
ATOM 895 N N . ARG A 1 114 ? -9.247 11.214 -1.702 1.00 81.38 114 ARG A N 1
ATOM 896 C CA . ARG A 1 114 ? -10.653 10.764 -1.723 1.00 81.38 114 ARG A CA 1
ATOM 897 C C . ARG A 1 114 ? -11.040 9.912 -0.528 1.00 81.38 114 ARG A C 1
ATOM 899 O O . ARG A 1 114 ? -12.223 9.570 -0.405 1.00 81.38 114 ARG A O 1
ATOM 906 N N . LEU A 1 115 ? -10.059 9.443 0.232 1.00 83.25 115 LEU A N 1
ATOM 907 C CA . LEU A 1 115 ? -10.238 8.524 1.352 1.00 83.25 115 LEU A CA 1
ATOM 908 C C . LEU A 1 115 ? -9.581 9.045 2.639 1.00 83.25 115 LEU A C 1
ATOM 910 O O . LEU A 1 115 ? -9.548 8.282 3.604 1.00 83.25 115 LEU A O 1
ATOM 914 N N . ASP A 1 116 ? -9.110 10.299 2.645 1.00 84.12 116 ASP A N 1
ATOM 915 C CA . ASP A 1 116 ? -8.364 10.926 3.745 1.00 84.12 116 ASP A CA 1
ATOM 916 C C . ASP A 1 116 ? -7.198 10.037 4.199 1.00 84.12 116 ASP A C 1
ATOM 918 O O . ASP A 1 116 ? -7.065 9.676 5.372 1.00 84.12 116 ASP A O 1
ATOM 922 N N . LEU A 1 117 ? -6.415 9.602 3.210 1.00 87.25 117 LEU A N 1
ATOM 923 C CA . LEU A 1 117 ? -5.254 8.743 3.392 1.00 87.25 117 LEU A CA 1
ATOM 924 C C . LEU A 1 117 ? -3.977 9.567 3.312 1.00 87.25 117 LEU A C 1
ATOM 926 O O . LEU A 1 117 ? -3.910 10.528 2.555 1.00 87.25 117 LEU A O 1
ATOM 930 N N . GLU A 1 118 ? -2.940 9.103 3.990 1.00 91.31 118 GLU A N 1
ATOM 931 C CA . GLU A 1 118 ? -1.566 9.540 3.765 1.00 91.31 118 GLU A CA 1
ATOM 932 C C . GLU A 1 118 ? -0.722 8.332 3.344 1.00 91.31 118 GLU A C 1
ATOM 934 O O . GLU A 1 118 ? -0.928 7.224 3.842 1.00 91.31 118 GLU A O 1
ATOM 939 N N . ILE A 1 119 ? 0.202 8.515 2.397 1.00 91.62 119 ILE A N 1
ATOM 940 C CA . ILE A 1 119 ? 1.123 7.459 1.959 1.00 91.62 119 ILE A CA 1
ATOM 941 C C . ILE A 1 119 ? 2.517 7.776 2.475 1.00 91.62 119 ILE A C 1
ATOM 943 O O . ILE A 1 119 ? 3.173 8.701 1.999 1.00 91.62 119 ILE A O 1
ATOM 947 N N . ILE A 1 120 ? 3.001 6.939 3.385 1.00 91.19 120 ILE A N 1
ATOM 948 C CA . ILE A 1 120 ? 4.373 7.003 3.882 1.00 91.19 120 ILE A CA 1
ATOM 949 C C . ILE A 1 120 ? 5.182 5.910 3.198 1.00 91.19 120 ILE A C 1
ATOM 951 O O . ILE A 1 120 ? 4.712 4.788 2.999 1.00 91.19 120 ILE A O 1
ATOM 955 N N . ALA A 1 121 ? 6.416 6.224 2.833 1.00 90.88 121 ALA A N 1
ATOM 956 C CA . ALA A 1 121 ? 7.309 5.275 2.194 1.00 90.88 121 ALA A CA 1
ATOM 957 C C . ALA A 1 121 ? 8.739 5.455 2.685 1.00 90.88 121 ALA A C 1
ATOM 959 O O . ALA A 1 121 ? 9.139 6.543 3.104 1.00 90.88 121 ALA A O 1
ATOM 960 N N . LEU A 1 122 ? 9.516 4.377 2.605 1.00 85.06 122 LEU A N 1
ATOM 961 C CA . LEU A 1 122 ? 10.946 4.452 2.852 1.00 85.06 122 LEU A CA 1
ATOM 962 C C . LEU A 1 122 ? 11.613 5.283 1.749 1.00 85.06 122 LEU A C 1
ATOM 964 O O . LEU A 1 122 ? 11.255 5.199 0.573 1.00 85.06 122 LEU A O 1
ATOM 968 N N . SER A 1 123 ? 12.635 6.048 2.131 1.00 83.75 123 SER A N 1
ATOM 969 C CA . SER A 1 123 ? 13.488 6.780 1.187 1.00 83.75 123 SER A CA 1
ATOM 970 C C . SER A 1 123 ? 14.374 5.855 0.343 1.00 83.75 123 SER A C 1
ATOM 972 O O . SER A 1 123 ? 14.949 6.287 -0.656 1.00 83.75 123 SER A O 1
ATOM 974 N N . THR A 1 124 ? 14.479 4.581 0.727 1.00 87.38 124 THR A N 1
ATOM 975 C CA . THR A 1 124 ? 15.231 3.535 0.034 1.00 87.38 124 THR A CA 1
ATOM 976 C C . THR A 1 124 ? 14.297 2.539 -0.654 1.00 87.38 124 THR A C 1
ATOM 978 O O . THR A 1 124 ? 13.173 2.296 -0.218 1.00 87.38 124 THR A O 1
ATOM 981 N N . ALA A 1 125 ? 14.772 1.950 -1.755 1.00 89.88 125 ALA A N 1
ATOM 982 C CA . ALA A 1 125 ? 14.023 0.937 -2.490 1.00 89.88 125 ALA A CA 1
ATOM 983 C C . ALA A 1 125 ? 13.882 -0.353 -1.669 1.00 89.88 125 ALA A C 1
ATOM 985 O O . ALA A 1 125 ? 14.857 -0.834 -1.094 1.00 89.88 125 ALA A O 1
ATOM 986 N N . THR A 1 126 ? 12.688 -0.943 -1.687 1.00 91.81 126 THR A N 1
ATOM 987 C CA . THR A 1 126 ? 12.390 -2.216 -1.005 1.00 91.81 126 THR A CA 1
ATOM 988 C C . THR A 1 126 ? 12.338 -3.403 -1.964 1.00 91.81 126 THR A C 1
ATOM 990 O O . THR A 1 126 ? 12.396 -4.555 -1.548 1.00 91.81 126 THR A O 1
ATOM 993 N N . TYR A 1 127 ? 12.322 -3.126 -3.268 1.00 92.19 127 TYR A N 1
ATOM 994 C CA . TYR A 1 127 ? 12.438 -4.113 -4.328 1.00 92.19 127 TYR A CA 1
ATOM 995 C C . TYR A 1 127 ? 13.661 -3.828 -5.201 1.00 92.19 127 TYR A C 1
ATOM 997 O O . TYR A 1 127 ? 13.744 -2.791 -5.873 1.00 92.19 127 TYR A O 1
ATOM 1005 N N . ILE A 1 128 ? 14.584 -4.790 -5.227 1.00 92.81 128 ILE A N 1
ATOM 1006 C CA . ILE A 1 128 ? 15.753 -4.799 -6.106 1.00 92.81 128 ILE A CA 1
ATOM 1007 C C . ILE A 1 128 ? 15.528 -5.870 -7.185 1.00 92.81 128 ILE A C 1
ATOM 1009 O O . ILE A 1 128 ? 15.421 -7.047 -6.848 1.00 92.81 128 ILE A O 1
ATOM 1013 N N . PRO A 1 129 ? 15.411 -5.496 -8.470 1.00 90.12 129 PRO A N 1
ATOM 1014 C CA . PRO A 1 129 ? 15.201 -6.463 -9.542 1.00 90.12 129 PRO A CA 1
ATOM 1015 C C . PRO A 1 129 ? 16.490 -7.219 -9.891 1.00 90.12 129 PRO A C 1
ATOM 1017 O O . PRO A 1 129 ? 17.556 -6.615 -9.964 1.00 90.12 129 PRO A O 1
ATOM 1020 N N . ASP A 1 130 ? 16.372 -8.505 -10.237 1.00 92.00 130 ASP A N 1
ATOM 1021 C CA . ASP A 1 130 ? 17.513 -9.321 -10.696 1.00 92.00 130 ASP A CA 1
ATOM 1022 C C . ASP A 1 130 ? 18.106 -8.809 -12.017 1.00 92.00 130 ASP A C 1
ATOM 1024 O O . ASP A 1 130 ? 19.312 -8.854 -12.260 1.00 92.00 130 ASP A O 1
ATOM 1028 N N . ASN A 1 131 ? 17.244 -8.309 -12.906 1.00 91.44 131 ASN A N 1
ATOM 1029 C CA . ASN A 1 131 ? 17.685 -7.712 -14.156 1.00 91.44 131 ASN A CA 1
ATOM 1030 C C . ASN A 1 131 ? 18.235 -6.308 -13.893 1.00 91.44 131 ASN A C 1
ATOM 1032 O O . ASN A 1 131 ? 17.466 -5.376 -13.671 1.00 91.44 131 ASN A O 1
ATOM 1036 N N . VAL A 1 132 ? 19.550 -6.151 -14.040 1.00 85.38 132 VAL A N 1
ATOM 1037 C CA . VAL A 1 132 ? 20.290 -4.890 -13.844 1.00 85.38 132 VAL A CA 1
ATOM 1038 C C . VAL A 1 132 ? 19.805 -3.715 -14.702 1.00 85.38 132 VAL A C 1
ATOM 1040 O O . VAL A 1 132 ? 20.101 -2.564 -14.393 1.00 85.38 132 VAL A O 1
ATOM 1043 N N . ARG A 1 133 ? 19.066 -3.968 -15.792 1.00 88.75 133 ARG A N 1
ATOM 1044 C CA . ARG A 1 133 ? 18.454 -2.901 -16.604 1.00 88.75 133 ARG A CA 1
ATOM 1045 C C . ARG A 1 133 ? 17.213 -2.305 -15.944 1.00 88.75 133 ARG A C 1
ATOM 1047 O O . ARG A 1 133 ? 16.840 -1.174 -16.252 1.00 88.75 133 ARG A O 1
ATOM 1054 N N . ASN A 1 134 ? 16.561 -3.059 -15.063 1.00 89.25 134 ASN A N 1
ATOM 1055 C CA . ASN A 1 134 ? 15.430 -2.573 -14.294 1.00 89.25 134 ASN A CA 1
ATOM 1056 C C . ASN A 1 134 ? 15.944 -1.749 -13.119 1.00 89.25 134 ASN A C 1
ATOM 1058 O O . ASN A 1 134 ? 16.905 -2.104 -12.444 1.00 89.25 134 ASN A O 1
ATOM 1062 N N . ARG A 1 135 ? 15.269 -0.636 -12.856 1.00 91.19 135 ARG A N 1
ATOM 1063 C CA . ARG A 1 135 ? 15.608 0.218 -11.723 1.00 91.19 135 ARG A CA 1
ATOM 1064 C C . ARG A 1 135 ? 14.917 -0.283 -10.442 1.00 91.19 135 ARG A C 1
ATOM 1066 O O . ARG A 1 135 ? 13.757 -0.703 -10.531 1.00 91.19 135 ARG A O 1
ATOM 1073 N N . PRO A 1 136 ? 15.586 -0.206 -9.275 1.00 94.12 136 PRO A N 1
ATOM 1074 C CA . PRO A 1 136 ? 14.979 -0.463 -7.968 1.00 94.12 136 PRO A CA 1
ATOM 1075 C C . PRO A 1 136 ? 13.684 0.323 -7.748 1.00 94.12 136 PRO A C 1
ATOM 1077 O O . PRO A 1 136 ? 13.481 1.373 -8.356 1.00 94.12 136 PRO A O 1
ATOM 1080 N N . SER A 1 137 ? 12.774 -0.191 -6.925 1.00 94.81 137 SER A N 1
ATOM 1081 C CA . SER A 1 137 ? 11.483 0.452 -6.637 1.00 94.81 137 SER A CA 1
ATOM 1082 C C . SER A 1 137 ? 11.099 0.279 -5.169 1.00 94.81 137 SER A C 1
ATOM 1084 O O . SER A 1 137 ? 11.428 -0.732 -4.558 1.00 94.81 137 SER A O 1
ATOM 1086 N N . THR A 1 138 ? 10.365 1.239 -4.619 1.00 95.50 138 THR A N 1
ATOM 1087 C CA . THR A 1 138 ? 9.755 1.132 -3.287 1.00 95.50 138 THR A CA 1
ATOM 1088 C C . THR A 1 138 ? 8.344 0.582 -3.450 1.00 95.50 138 THR A C 1
ATOM 1090 O O . THR A 1 138 ? 7.462 1.280 -3.952 1.00 95.50 138 THR A O 1
ATOM 1093 N N . LEU A 1 139 ? 8.160 -0.699 -3.125 1.00 94.19 139 LEU A N 1
ATOM 1094 C CA . LEU A 1 139 ? 6.870 -1.394 -3.256 1.00 94.19 139 LEU A CA 1
ATOM 1095 C C . LEU A 1 139 ? 6.192 -1.614 -1.905 1.00 94.19 139 LEU A C 1
ATOM 1097 O O . LEU A 1 139 ? 4.962 -1.698 -1.855 1.00 94.19 139 LEU A O 1
ATOM 1101 N N . ASP A 1 140 ? 6.984 -1.639 -0.835 1.00 94.38 140 ASP A N 1
ATOM 1102 C CA . ASP A 1 140 ? 6.488 -1.636 0.530 1.00 94.38 140 ASP A CA 1
ATOM 1103 C C . ASP A 1 140 ? 6.217 -0.195 0.948 1.00 94.38 140 ASP A C 1
ATOM 1105 O O . ASP A 1 140 ? 7.119 0.645 0.993 1.00 94.38 140 ASP A O 1
ATOM 1109 N N . ILE A 1 141 ? 4.948 0.094 1.209 1.00 94.19 141 ILE A N 1
ATOM 1110 C CA . ILE A 1 141 ? 4.460 1.427 1.565 1.00 94.19 141 ILE A CA 1
ATOM 1111 C C . ILE A 1 141 ? 3.504 1.323 2.747 1.00 94.19 141 ILE A C 1
ATOM 1113 O O . ILE A 1 141 ? 3.006 0.240 3.067 1.00 94.19 141 ILE A O 1
ATOM 1117 N N . VAL A 1 142 ? 3.237 2.462 3.380 1.00 93.88 142 VAL A N 1
ATOM 1118 C CA . VAL A 1 142 ? 2.412 2.558 4.580 1.00 93.88 142 VAL A CA 1
ATOM 1119 C C . VAL A 1 142 ? 1.278 3.568 4.371 1.00 93.88 142 VAL A C 1
ATOM 1121 O O . VAL A 1 142 ? 1.438 4.746 4.690 1.00 93.88 142 VAL A O 1
ATOM 1124 N N . PRO A 1 143 ? 0.136 3.145 3.796 1.00 93.25 143 PRO A N 1
ATOM 1125 C CA . PRO A 1 143 ? -1.074 3.957 3.774 1.00 93.25 143 PRO A CA 1
ATOM 1126 C C . PRO A 1 143 ? -1.698 4.068 5.172 1.00 93.25 143 PRO A C 1
ATOM 1128 O O . PRO A 1 143 ? -2.005 3.050 5.798 1.00 93.25 143 PRO A O 1
ATOM 1131 N N . THR A 1 144 ? -1.947 5.284 5.648 1.00 91.81 144 THR A N 1
ATOM 1132 C CA . THR A 1 144 ? -2.519 5.544 6.977 1.00 91.81 144 THR A CA 1
ATOM 1133 C C . THR A 1 144 ? -3.795 6.371 6.893 1.00 91.81 144 THR A C 1
ATOM 1135 O O . THR A 1 144 ? -3.995 7.149 5.966 1.00 91.81 144 THR A O 1
ATOM 1138 N N . LYS A 1 145 ? -4.680 6.195 7.875 1.00 90.94 145 LYS A N 1
ATOM 1139 C CA . LYS A 1 145 ? -5.891 7.001 8.065 1.00 90.94 145 LYS A CA 1
ATOM 1140 C C . LYS A 1 145 ? -6.051 7.322 9.538 1.00 90.94 145 LYS A C 1
ATOM 1142 O O . LYS A 1 145 ? -5.983 6.413 10.363 1.00 90.94 145 LYS A O 1
ATOM 1147 N N . GLY A 1 146 ? -6.337 8.585 9.852 1.00 87.25 146 GLY A N 1
ATOM 1148 C CA . GLY A 1 146 ? -6.621 9.012 11.226 1.00 87.25 146 GLY A CA 1
ATOM 1149 C C . GLY A 1 146 ? -5.438 8.830 12.184 1.00 87.25 146 GLY A C 1
ATOM 1150 O O . GLY A 1 146 ? -5.649 8.706 13.387 1.00 87.25 146 GLY A O 1
ATOM 1151 N N . VAL A 1 147 ? -4.212 8.780 11.654 1.00 82.19 147 VAL A N 1
ATOM 1152 C CA . VAL A 1 147 ? -2.959 8.720 12.415 1.00 82.19 147 VAL A CA 1
ATOM 1153 C C . VAL A 1 147 ? -2.219 10.028 12.171 1.00 82.19 147 VAL A C 1
ATOM 1155 O O . VAL A 1 147 ? -1.975 10.371 11.021 1.00 82.19 147 VAL A O 1
ATOM 1158 N N . ALA A 1 148 ? -1.875 10.752 13.235 1.00 70.31 148 ALA A N 1
ATOM 1159 C CA . ALA A 1 148 ? -1.006 11.921 13.151 1.00 70.31 148 ALA A CA 1
ATOM 1160 C C . ALA A 1 148 ? 0.423 11.495 13.504 1.00 70.31 148 ALA A C 1
ATOM 1162 O O . ALA A 1 148 ? 0.666 11.005 14.608 1.00 70.31 148 ALA A O 1
ATOM 1163 N N . LEU A 1 149 ? 1.350 11.655 12.563 1.00 60.28 149 LEU A N 1
ATOM 1164 C CA . LEU A 1 149 ? 2.778 11.415 12.761 1.00 60.28 149 LEU A CA 1
ATOM 1165 C C . LEU A 1 149 ? 3.481 12.771 12.848 1.00 60.28 149 LEU A C 1
ATOM 1167 O O . LEU A 1 149 ? 4.125 13.207 11.897 1.00 60.28 149 LEU A O 1
ATOM 1171 N N . ASN A 1 150 ? 3.276 13.461 13.969 1.00 46.56 150 ASN A N 1
ATOM 1172 C CA . ASN A 1 150 ? 3.913 14.745 14.259 1.00 46.56 150 ASN A CA 1
ATOM 1173 C C . ASN A 1 150 ? 5.163 14.540 15.114 1.00 46.56 150 ASN A C 1
ATOM 1175 O O . ASN A 1 150 ? 5.088 13.710 16.051 1.00 46.56 150 ASN A O 1
#

Secondary structure (DSSP, 8-state):
--------------PPSSS--------SEEEE--S--SS-EEEEEEEEETTTEEEEEEEEE--TTSPPPHHHHHHHHTS-SEEEEEEE-----GGGT-SS--HHHHHHHHHHHHHT-EE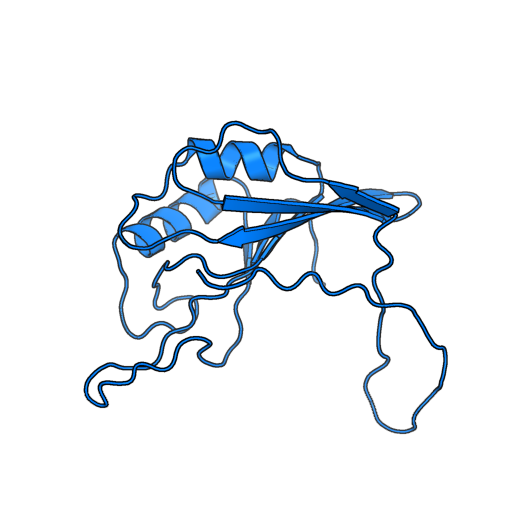EE-SS-SB--SSTTSPPB--EEEEEES----

InterPro domains:
  IPR005135 Endonuclease/exonuclease/phosphatase [PF14529] (56-144)
  IPR036691 Endonuclease/exonuclease/phosphatase superfamily [G3DSA:3.60.10.10] (6-149)
  IPR036691 Endonuclease/exonuclease/phosphatase superfamily [SSF56219] (32-146)

Organism: Eumeta variegata (NCBI:txid151549)

Foldseek 3Di:
DPDDDDDADDDDDDDDPDDDDDDHFHFPDWDAPPPDDDQKGKTWTWGDDPPPGIEIEMEIDGDPPDADDPVNVVVQPVPDQKYKYKYFNVAFDVVQPHPHGDPRVVVVVVCCVVVVKDKAWDPDAPDDDPPPVHDGTTRIIIIIHNDDPD

pLDDT: mean 76.94, std 20.16, range [31.08, 96.06]

Sequence (150 aa):
MPSQVMVIYERSRRTVEEGVQPFTIVATYCCLIVIPLINMESTDCRLAVTDQGVLVIVSVYFPSPKRLLRRDLRALLALGYAVVLFGDFNCKSTRWGCPNNNCNGNKLDRFEDRLDLEIIALSTATYIPDNVRNRPSTLDIVPTKGVALN

Radius of gyration: 16.46 Å; Cα contacts (8 Å, |Δi|>4): 270; chains: 1; bounding box: 38×33×46 Å

Solvent-accessible surface area (backbone atoms only — not comparable to full-atom values): 9046 Å² total; per-residue (Å²): 132,88,78,84,80,84,84,86,53,77,79,76,94,67,91,66,92,76,94,71,84,87,81,60,67,67,67,74,48,73,49,78,59,86,67,93,51,86,59,51,48,55,44,36,33,36,25,72,44,83,99,80,52,52,40,33,40,31,44,37,44,33,55,79,88,58,69,80,51,72,65,49,56,49,55,63,57,63,75,38,73,22,31,40,38,34,38,42,51,68,33,24,29,56,91,44,56,13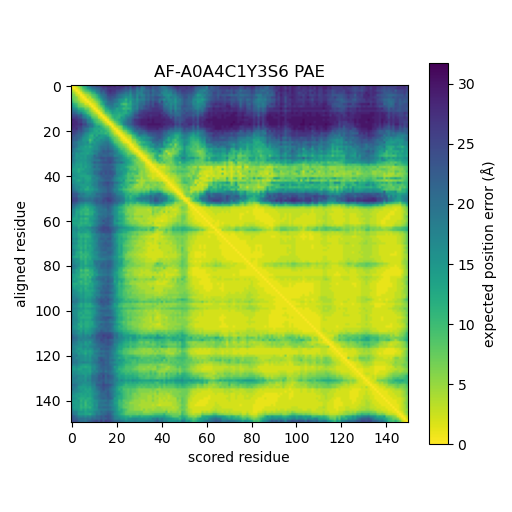,90,51,66,40,77,45,16,59,48,53,59,65,39,27,85,74,64,64,40,46,80,46,55,55,96,57,63,72,38,78,57,90,53,81,88,52,76,49,26,23,29,48,38,34,46,32,26,73,69,86,92,125